Protein AF-A0A8J7B323-F1 (afdb_monomer_lite)

Radius of gyration: 15.88 Å; chains: 1; bounding box: 31×26×55 Å

Structure (mmCIF, N/CA/C/O backbone):
data_AF-A0A8J7B323-F1
#
_entry.id   AF-A0A8J7B323-F1
#
loop_
_atom_site.group_PDB
_atom_site.id
_atom_site.type_symbol
_atom_site.label_atom_id
_atom_site.label_alt_id
_atom_site.label_comp_id
_atom_site.label_asym_id
_atom_site.label_entity_id
_atom_site.label_seq_id
_atom_site.pdbx_PDB_ins_code
_atom_site.Cartn_x
_atom_site.Cartn_y
_atom_site.Cartn_z
_atom_site.occupancy
_atom_site.B_iso_or_equiv
_atom_site.auth_seq_id
_atom_site.auth_comp_id
_atom_site.auth_asym_id
_atom_site.auth_atom_id
_atom_site.pdbx_PDB_model_num
ATOM 1 N N . MET A 1 1 ? -18.477 13.703 -2.488 1.00 34.88 1 MET A N 1
ATOM 2 C CA . MET A 1 1 ? -18.025 13.746 -3.896 1.00 34.88 1 MET A CA 1
ATOM 3 C C . MET A 1 1 ? -16.518 13.984 -3.935 1.00 34.88 1 MET A C 1
ATOM 5 O O . MET A 1 1 ? -16.125 15.108 -3.650 1.00 34.88 1 MET A O 1
ATOM 9 N N . PRO A 1 2 ? -15.651 13.014 -4.270 1.00 47.03 2 PRO A N 1
ATOM 10 C CA . PRO A 1 2 ? -14.289 13.338 -4.669 1.00 47.03 2 PRO A CA 1
ATOM 11 C C . PRO A 1 2 ? -14.248 13.503 -6.194 1.00 47.03 2 PRO A C 1
ATOM 13 O O . PRO A 1 2 ? -13.852 12.617 -6.945 1.00 47.03 2 PRO A O 1
ATOM 16 N N . SER A 1 3 ? -14.705 14.665 -6.656 1.00 52.25 3 SER A N 1
ATOM 17 C CA . SER A 1 3 ? -14.515 15.145 -8.022 1.00 52.25 3 SER A CA 1
ATOM 18 C C . SER A 1 3 ? -13.195 15.912 -8.093 1.00 52.25 3 SER A C 1
ATOM 20 O O . SER A 1 3 ? -13.186 17.100 -7.768 1.00 52.25 3 SER A O 1
ATOM 22 N N . LYS A 1 4 ? -12.089 15.255 -8.482 1.00 44.34 4 LYS A N 1
ATOM 23 C CA . LYS A 1 4 ? -10.918 15.939 -9.080 1.00 44.34 4 LYS A CA 1
ATOM 24 C C . LYS A 1 4 ? -9.823 15.051 -9.690 1.00 44.34 4 LYS A C 1
ATOM 26 O O . LYS A 1 4 ? -8.687 15.495 -9.793 1.00 44.34 4 LYS A O 1
ATOM 31 N N . LEU A 1 5 ? -10.130 13.847 -10.171 1.00 46.12 5 LEU A N 1
ATOM 32 C CA . LEU A 1 5 ? -9.183 13.109 -11.017 1.00 46.12 5 LEU A CA 1
ATOM 33 C C . LEU A 1 5 ? -9.876 12.721 -12.323 1.00 46.12 5 LEU A C 1
ATOM 35 O O . LEU A 1 5 ? -10.868 11.994 -12.326 1.00 46.12 5 LEU A O 1
ATOM 39 N N . ALA A 1 6 ? -9.395 13.292 -13.429 1.00 47.94 6 ALA A N 1
ATOM 40 C CA . ALA A 1 6 ? -9.952 13.076 -14.756 1.00 47.94 6 ALA A CA 1
ATOM 41 C C . ALA A 1 6 ? -9.889 11.579 -15.137 1.00 47.94 6 ALA A C 1
ATOM 43 O O . ALA A 1 6 ? -8.867 10.935 -14.886 1.00 47.94 6 ALA A O 1
ATOM 44 N N . PRO A 1 7 ? -10.919 11.017 -15.802 1.00 52.56 7 PRO A N 1
ATOM 45 C CA . PRO A 1 7 ? -10.942 9.616 -16.243 1.00 52.56 7 PRO A CA 1
ATOM 46 C C . PRO A 1 7 ? -9.798 9.203 -17.190 1.00 52.56 7 PRO A C 1
ATOM 48 O O . PRO A 1 7 ? -9.645 8.024 -17.491 1.00 52.56 7 PRO A O 1
ATOM 51 N N . SER A 1 8 ? -9.013 10.153 -17.693 1.00 51.41 8 SER A N 1
ATOM 52 C CA . SER A 1 8 ? -7.858 9.916 -18.560 1.00 51.41 8 SER A CA 1
ATOM 53 C C . SER A 1 8 ? -6.557 9.640 -17.799 1.00 51.41 8 SER A C 1
ATOM 55 O O . SER A 1 8 ? -5.668 9.012 -18.364 1.00 51.41 8 SER A O 1
ATOM 57 N N . LEU A 1 9 ? -6.439 10.052 -16.531 1.00 51.16 9 LEU A N 1
ATOM 58 C CA . LEU A 1 9 ? -5.188 9.932 -15.768 1.00 51.16 9 LEU A CA 1
ATOM 59 C C . LEU A 1 9 ? -4.883 8.496 -15.314 1.00 51.16 9 LEU A C 1
ATOM 61 O O . LEU A 1 9 ? -3.720 8.140 -15.172 1.00 51.16 9 LEU A O 1
ATOM 65 N N . TRP A 1 10 ? -5.895 7.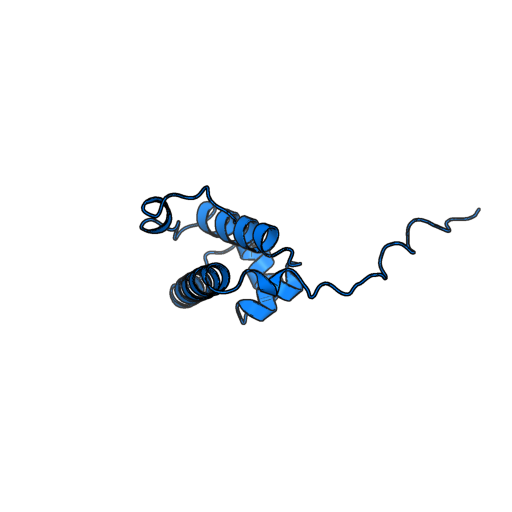638 -15.147 1.00 56.97 10 TRP A N 1
ATOM 66 C CA . TRP A 1 10 ? -5.686 6.248 -14.713 1.00 56.97 10 TRP A CA 1
ATOM 67 C C . TRP A 1 10 ? -5.432 5.263 -15.863 1.00 56.97 10 TRP A C 1
ATOM 69 O O . TRP A 1 10 ? -5.075 4.119 -15.603 1.00 56.97 10 TRP A O 1
ATOM 79 N N . ARG A 1 11 ? -5.552 5.675 -17.139 1.00 58.59 11 ARG A N 1
ATOM 80 C CA . ARG A 1 11 ? -5.164 4.806 -18.274 1.00 58.59 11 ARG A CA 1
ATOM 81 C C . ARG A 1 11 ? -3.660 4.521 -18.310 1.00 58.59 11 ARG A C 1
ATOM 83 O O . ARG A 1 11 ? -3.249 3.544 -18.928 1.00 58.59 11 ARG A O 1
ATOM 90 N N . SER A 1 12 ? -2.875 5.324 -17.596 1.00 71.56 12 SER A N 1
ATOM 91 C CA . SER A 1 12 ? -1.430 5.175 -17.468 1.00 71.56 12 SER A CA 1
ATOM 92 C C . SER A 1 12 ? -1.043 5.100 -15.993 1.00 71.56 12 SER A C 1
ATOM 94 O O . SER A 1 12 ? -0.404 6.009 -15.468 1.00 71.56 12 SER A O 1
ATOM 96 N N . LEU A 1 13 ? -1.451 4.031 -15.298 1.00 76.69 13 LEU A N 1
ATOM 97 C CA . LEU A 1 13 ? -0.926 3.781 -13.956 1.00 76.69 13 LEU A CA 1
ATOM 98 C C . LEU A 1 13 ? 0.584 3.528 -14.041 1.00 76.69 13 LEU A C 1
ATOM 100 O O . LEU A 1 13 ? 1.013 2.721 -14.876 1.00 76.69 13 LEU A O 1
ATOM 104 N N . PRO A 1 14 ? 1.396 4.177 -13.191 1.00 88.19 14 PRO A N 1
ATOM 105 C CA . PRO A 1 14 ? 2.805 3.853 -13.086 1.00 88.19 14 PRO A CA 1
ATOM 106 C C . PRO A 1 14 ? 2.974 2.376 -12.734 1.00 88.19 14 PRO A C 1
ATOM 108 O O . PRO A 1 14 ? 2.351 1.862 -11.806 1.00 88.19 14 PRO A O 1
ATOM 111 N N . ARG A 1 15 ? 3.821 1.692 -13.505 1.00 87.69 15 ARG A N 1
ATOM 112 C CA . ARG A 1 15 ? 4.110 0.260 -13.329 1.00 87.69 15 ARG A CA 1
ATOM 113 C C . ARG A 1 15 ? 5.468 0.002 -12.704 1.00 87.69 15 ARG A C 1
ATOM 115 O O . ARG A 1 15 ? 5.737 -1.134 -12.337 1.00 87.69 15 ARG A O 1
ATOM 122 N N . HIS A 1 16 ? 6.300 1.030 -12.585 1.00 91.50 16 HIS A N 1
ATOM 123 C CA . HIS A 1 16 ? 7.677 0.913 -12.136 1.00 91.50 16 HIS A CA 1
ATOM 124 C C . HIS A 1 16 ? 7.921 1.740 -10.883 1.00 91.50 16 HIS A C 1
ATOM 126 O O . HIS A 1 16 ? 7.157 2.653 -10.570 1.00 91.50 16 HIS A O 1
ATOM 132 N N . GLN A 1 17 ? 8.956 1.364 -10.143 1.00 93.12 17 GLN A N 1
ATOM 133 C CA . GLN A 1 17 ? 9.456 2.174 -9.046 1.00 93.12 17 GLN A CA 1
ATOM 134 C C . GLN A 1 17 ? 10.253 3.379 -9.560 1.00 93.12 17 GLN A C 1
ATOM 136 O O . GLN A 1 17 ? 10.982 3.226 -10.541 1.00 93.12 17 GLN A O 1
ATOM 141 N N . PRO A 1 18 ? 10.199 4.520 -8.847 1.00 93.69 18 PRO A N 1
ATOM 142 C CA . PRO A 1 18 ? 9.498 4.737 -7.572 1.00 93.69 18 PRO A CA 1
ATOM 143 C C . PRO A 1 18 ? 8.004 5.100 -7.703 1.00 93.69 18 PRO A C 1
ATOM 145 O O . PRO A 1 18 ? 7.295 5.185 -6.697 1.00 93.69 18 PRO A O 1
ATOM 148 N N . GLU A 1 19 ? 7.505 5.338 -8.916 1.00 94.12 19 GLU A N 1
ATOM 149 C CA . GLU A 1 19 ? 6.201 5.968 -9.146 1.00 94.12 19 GLU A CA 1
ATOM 150 C C . GLU A 1 19 ? 5.031 5.093 -8.684 1.00 94.12 19 GLU A C 1
ATOM 152 O O . GLU A 1 19 ? 4.061 5.598 -8.117 1.00 94.12 19 GLU A O 1
ATOM 157 N N . ILE A 1 20 ? 5.124 3.774 -8.872 1.00 93.38 20 ILE A N 1
ATOM 158 C CA . ILE A 1 20 ? 4.100 2.842 -8.388 1.00 93.38 20 ILE A CA 1
ATOM 159 C C . ILE A 1 20 ? 4.058 2.801 -6.857 1.00 93.38 20 ILE A C 1
ATOM 161 O O . ILE A 1 20 ? 2.979 2.724 -6.272 1.00 93.38 20 ILE A O 1
ATOM 165 N N . GLY A 1 21 ? 5.214 2.901 -6.196 1.00 95.56 21 GLY A N 1
ATOM 166 C CA . GLY A 1 21 ? 5.306 2.996 -4.744 1.00 95.56 21 GLY A CA 1
ATOM 167 C C . GLY A 1 21 ? 4.624 4.250 -4.208 1.00 95.56 21 GLY A C 1
ATOM 168 O O . GLY A 1 21 ? 3.863 4.178 -3.241 1.00 95.56 21 GLY A O 1
ATOM 169 N N . GLN A 1 22 ? 4.844 5.385 -4.873 1.00 94.69 22 GLN A N 1
ATOM 170 C CA . GLN A 1 22 ? 4.195 6.641 -4.513 1.00 94.69 22 GLN A CA 1
ATOM 171 C C . GLN A 1 22 ? 2.679 6.586 -4.736 1.00 94.69 22 GLN A C 1
ATOM 173 O O . GLN A 1 22 ? 1.926 6.962 -3.843 1.00 94.69 22 GLN A O 1
ATOM 178 N N . LEU A 1 23 ? 2.224 6.024 -5.861 1.00 91.88 23 LEU A N 1
ATOM 179 C CA . LEU A 1 23 ? 0.799 5.809 -6.119 1.00 91.88 23 LEU A CA 1
ATOM 180 C C . LEU A 1 23 ? 0.146 4.975 -5.007 1.00 91.88 23 LEU A C 1
ATOM 182 O O . LEU A 1 23 ? -0.903 5.345 -4.490 1.00 91.88 23 LEU A O 1
ATOM 186 N N . ILE A 1 24 ? 0.760 3.852 -4.630 1.00 93.62 24 ILE A N 1
ATOM 187 C CA . ILE A 1 24 ? 0.255 2.968 -3.570 1.00 93.62 24 ILE A CA 1
ATOM 188 C C . ILE A 1 24 ? 0.119 3.732 -2.245 1.00 93.62 24 ILE A C 1
ATOM 190 O O . ILE A 1 24 ? -0.908 3.620 -1.571 1.00 93.62 24 ILE A O 1
ATOM 194 N N . ARG A 1 25 ? 1.124 4.547 -1.897 1.00 93.81 25 ARG A N 1
ATOM 195 C CA . ARG A 1 25 ? 1.096 5.414 -0.712 1.00 93.81 25 ARG A CA 1
ATOM 196 C C . ARG A 1 25 ? -0.068 6.405 -0.778 1.00 93.81 25 ARG A C 1
ATOM 198 O O . ARG A 1 25 ? -0.805 6.536 0.199 1.00 93.81 25 ARG A O 1
ATOM 205 N N . ASP A 1 26 ? -0.251 7.077 -1.908 1.00 89.69 26 ASP A N 1
ATOM 206 C CA . ASP A 1 26 ? -1.304 8.079 -2.082 1.00 89.69 26 ASP A CA 1
ATOM 207 C C . ASP A 1 26 ? -2.697 7.445 -1.976 1.00 89.69 26 ASP A C 1
ATOM 209 O O . ASP A 1 26 ? -3.547 7.949 -1.242 1.00 89.69 26 ASP A O 1
ATOM 213 N N . LEU A 1 27 ? -2.908 6.284 -2.606 1.00 88.12 27 LEU A N 1
ATOM 214 C CA . LEU A 1 27 ? -4.156 5.520 -2.501 1.00 88.12 27 LEU A CA 1
ATOM 215 C C . LEU A 1 27 ? -4.474 5.144 -1.058 1.00 88.12 27 LEU A C 1
ATOM 217 O O . LEU A 1 27 ? -5.604 5.323 -0.601 1.00 88.12 27 LEU A O 1
ATOM 221 N N . ARG A 1 28 ? -3.468 4.679 -0.316 1.00 91.69 28 ARG A N 1
ATOM 222 C CA . ARG A 1 28 ? -3.614 4.358 1.100 1.00 91.69 28 ARG A CA 1
ATOM 223 C C . ARG A 1 28 ? -4.027 5.580 1.923 1.00 91.69 28 ARG A C 1
ATOM 225 O O . ARG A 1 28 ? -4.893 5.463 2.791 1.00 91.69 28 ARG A O 1
ATOM 232 N N . HIS A 1 29 ? -3.406 6.734 1.678 1.00 88.81 29 HIS A N 1
ATOM 233 C CA . HIS A 1 29 ? -3.753 7.976 2.370 1.00 88.81 29 HIS A CA 1
ATOM 234 C C . HIS A 1 29 ? -5.162 8.455 2.011 1.00 88.81 29 HIS A C 1
ATOM 236 O O . HIS A 1 29 ? -5.911 8.830 2.911 1.00 88.81 29 HIS A O 1
ATOM 242 N N . CYS A 1 30 ? -5.558 8.371 0.739 1.00 83.19 30 CYS A N 1
ATOM 243 C CA . CYS A 1 30 ? -6.926 8.656 0.306 1.00 83.19 30 CYS A CA 1
ATOM 244 C C . CYS A 1 30 ? -7.952 7.726 0.966 1.00 83.19 30 CYS A C 1
ATOM 246 O O . CYS A 1 30 ?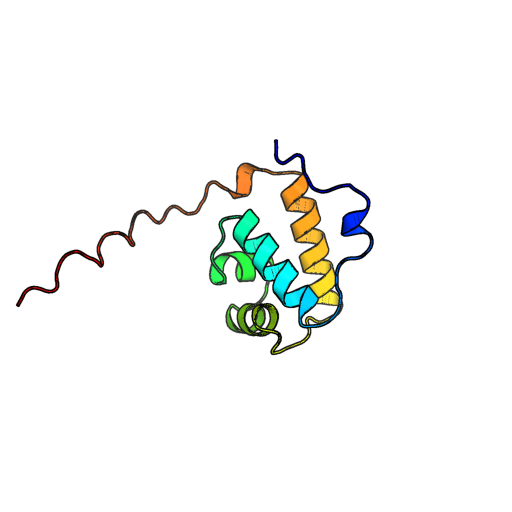 -9.053 8.165 1.282 1.00 83.19 30 CYS A O 1
ATOM 248 N N . ALA A 1 31 ? -7.581 6.469 1.217 1.00 82.75 31 ALA A N 1
ATOM 249 C CA . ALA A 1 31 ? -8.408 5.495 1.920 1.00 82.75 31 ALA A CA 1
ATOM 250 C C . ALA A 1 31 ? -8.357 5.622 3.458 1.00 82.75 31 ALA A C 1
ATOM 252 O O . ALA A 1 31 ? -8.978 4.820 4.148 1.00 82.75 31 ALA A O 1
ATOM 253 N N . GLY A 1 32 ? -7.596 6.568 4.028 1.00 85.75 32 GLY A N 1
ATOM 254 C CA . GLY A 1 32 ? -7.473 6.723 5.486 1.00 85.7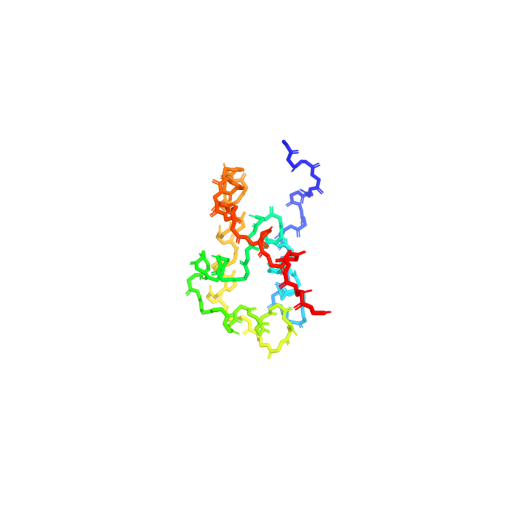5 32 GL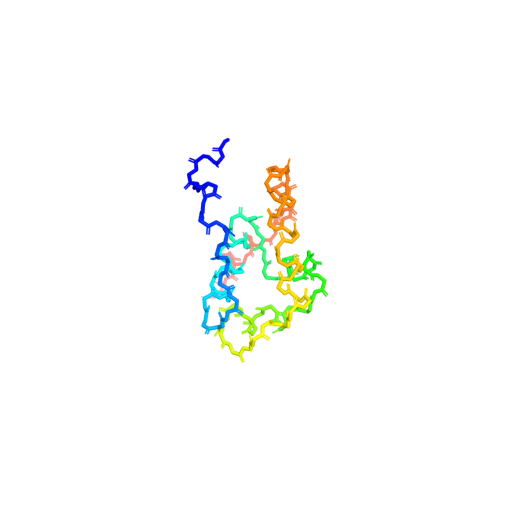Y A CA 1
ATOM 255 C C . GLY A 1 32 ? -6.862 5.508 6.202 1.00 85.75 32 GLY A C 1
ATOM 256 O O . GLY A 1 32 ? -7.087 5.309 7.397 1.00 85.75 32 GLY A O 1
ATOM 257 N N . CYS A 1 33 ? -6.103 4.682 5.478 1.00 88.56 33 CYS A N 1
ATOM 258 C CA . CYS A 1 33 ? -5.577 3.414 5.972 1.00 88.56 33 CYS A CA 1
ATOM 259 C C . CYS A 1 33 ? -4.136 3.543 6.491 1.00 88.56 33 CYS A C 1
ATOM 261 O O . CYS A 1 33 ? -3.287 4.253 5.940 1.00 88.56 33 CYS A O 1
ATOM 263 N N . THR A 1 34 ? -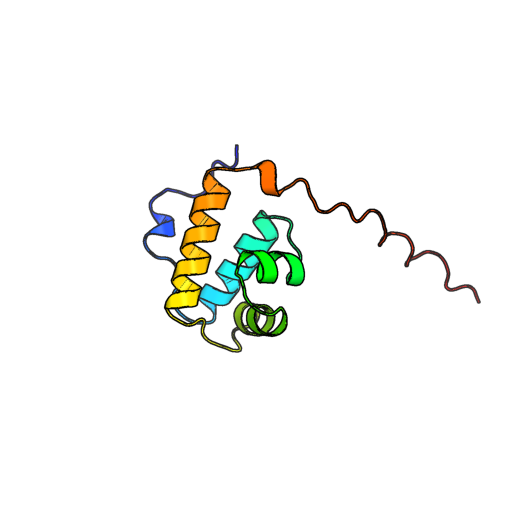3.813 2.773 7.527 1.00 93.50 34 THR A N 1
ATOM 264 C CA . THR A 1 34 ? -2.421 2.465 7.881 1.00 93.50 34 THR A CA 1
ATOM 265 C C . THR A 1 34 ? -1.811 1.508 6.857 1.00 93.50 34 THR A C 1
ATOM 267 O O . THR A 1 34 ? -2.525 0.816 6.129 1.00 93.50 34 THR A O 1
ATOM 270 N N . GLN A 1 35 ? -0.478 1.425 6.800 1.00 93.31 35 GLN A N 1
ATOM 271 C CA . GLN A 1 35 ? 0.204 0.453 5.936 1.00 93.31 35 GLN A CA 1
ATOM 272 C C . GLN A 1 35 ? -0.228 -0.988 6.251 1.00 93.31 35 GLN A C 1
ATOM 274 O O . GLN A 1 35 ? -0.410 -1.784 5.340 1.00 93.31 35 GLN A O 1
ATOM 279 N N . ALA A 1 36 ? -0.459 -1.330 7.522 1.00 93.19 36 ALA A N 1
ATOM 280 C CA . ALA A 1 36 ? -0.916 -2.667 7.898 1.00 93.19 36 ALA A CA 1
ATOM 281 C C . ALA A 1 36 ? -2.331 -2.969 7.374 1.00 93.19 36 ALA A C 1
ATOM 283 O O . ALA A 1 36 ? -2.558 -4.033 6.803 1.00 93.19 36 ALA A O 1
ATOM 284 N N . GLN A 1 37 ? -3.262 -2.019 7.509 1.00 90.19 37 GLN A N 1
ATOM 285 C CA . GLN A 1 37 ? -4.624 -2.161 6.981 1.00 90.19 37 GLN A CA 1
ATOM 286 C C . GLN A 1 37 ? -4.617 -2.290 5.457 1.00 90.19 37 GLN A C 1
ATOM 288 O O . GLN A 1 37 ? -5.243 -3.189 4.904 1.00 90.19 37 GLN A O 1
ATOM 293 N N . PHE A 1 38 ? -3.857 -1.431 4.778 1.00 92.69 38 PHE A N 1
ATOM 294 C CA . PHE A 1 38 ? -3.798 -1.435 3.320 1.00 92.69 38 PHE A CA 1
ATOM 295 C C . PHE A 1 38 ? -3.083 -2.667 2.759 1.00 92.69 38 PHE A C 1
ATOM 297 O O . PHE A 1 38 ? -3.492 -3.204 1.735 1.00 92.69 38 PHE A O 1
ATOM 304 N N . ALA A 1 39 ? -2.067 -3.175 3.460 1.00 94.00 39 ALA A N 1
ATOM 305 C CA . ALA A 1 39 ? -1.430 -4.442 3.121 1.00 94.00 39 ALA A CA 1
ATOM 306 C C . ALA A 1 39 ? -2.429 -5.607 3.217 1.00 94.00 39 ALA A C 1
ATOM 308 O O . ALA A 1 39 ? -2.457 -6.452 2.326 1.00 94.00 39 ALA A O 1
ATOM 309 N N . GLY A 1 40 ? -3.301 -5.599 4.234 1.00 91.69 40 GLY A N 1
ATOM 310 C CA . GLY A 1 40 ? -4.407 -6.550 4.358 1.00 91.69 40 GLY A CA 1
ATOM 311 C C . GLY A 1 40 ? -5.385 -6.483 3.182 1.00 91.69 40 GLY A C 1
ATOM 312 O O . GLY A 1 40 ? -5.718 -7.519 2.616 1.00 91.69 40 GLY A O 1
ATOM 313 N N . ILE A 1 41 ? -5.771 -5.274 2.756 1.00 90.19 41 ILE A N 1
ATOM 314 C CA . ILE A 1 41 ? -6.635 -5.060 1.579 1.00 90.19 41 ILE A CA 1
ATOM 315 C C . ILE A 1 41 ? -5.973 -5.595 0.297 1.00 90.19 41 ILE A C 1
ATOM 317 O O . ILE A 1 41 ? -6.629 -6.206 -0.542 1.00 90.19 41 ILE A O 1
ATOM 321 N N . LEU A 1 42 ? -4.662 -5.396 0.152 1.00 90.75 42 LEU A N 1
ATOM 322 C CA . LEU A 1 42 ? -3.883 -5.865 -0.997 1.00 90.75 42 LEU A CA 1
ATOM 323 C C . LEU A 1 42 ? -3.485 -7.349 -0.917 1.00 90.75 42 LEU A C 1
ATOM 325 O O . LEU A 1 42 ? -2.868 -7.852 -1.854 1.00 90.75 42 LEU A O 1
ATOM 329 N N . GLY A 1 43 ? -3.782 -8.048 0.183 1.00 92.19 43 GLY A N 1
ATOM 330 C CA . GLY A 1 43 ? -3.380 -9.443 0.377 1.00 92.19 43 GLY A CA 1
ATOM 331 C C . GLY A 1 43 ? -1.862 -9.649 0.463 1.00 92.19 43 GLY A C 1
ATOM 332 O O . GLY A 1 43 ? -1.359 -10.709 0.093 1.00 92.19 43 GLY A O 1
ATOM 333 N N . VAL A 1 44 ? -1.111 -8.646 0.928 1.00 94.38 44 VAL A N 1
ATOM 334 C CA . VAL A 1 44 ? 0.352 -8.709 1.081 1.00 94.38 44 VAL A CA 1
ATOM 335 C C . VAL A 1 44 ? 0.787 -8.441 2.516 1.00 94.38 44 VAL A C 1
ATOM 337 O O . VAL A 1 44 ? 0.028 -7.948 3.345 1.00 94.38 44 VAL A O 1
ATOM 340 N N . SER A 1 45 ? 2.045 -8.747 2.836 1.00 96.00 45 SER A N 1
ATOM 341 C CA . SER A 1 45 ? 2.599 -8.405 4.147 1.00 96.00 45 SER A CA 1
ATOM 342 C C . SER A 1 45 ? 2.901 -6.908 4.269 1.00 96.00 45 SER A C 1
ATOM 344 O O . SER A 1 45 ? 3.276 -6.251 3.295 1.00 96.00 45 SER A O 1
ATOM 346 N N . PHE A 1 46 ? 2.839 -6.383 5.497 1.00 95.12 46 PHE A N 1
ATOM 347 C CA . PHE A 1 46 ? 3.256 -5.011 5.816 1.00 95.12 46 PHE A CA 1
ATOM 348 C C . PHE A 1 46 ? 4.652 -4.685 5.261 1.00 95.12 46 PHE A C 1
ATOM 350 O O . PHE A 1 46 ? 4.845 -3.654 4.626 1.00 95.12 46 PHE A O 1
ATOM 357 N N . SER A 1 47 ? 5.627 -5.585 5.442 1.00 96.88 47 SER A N 1
ATOM 358 C CA . SER A 1 47 ? 7.000 -5.380 4.965 1.00 96.88 47 SER A CA 1
ATOM 359 C C . SER A 1 47 ? 7.088 -5.280 3.441 1.00 96.88 47 SER A C 1
ATOM 361 O O . SER A 1 47 ? 7.937 -4.557 2.924 1.00 96.88 47 SER A O 1
ATOM 363 N N . THR A 1 48 ? 6.220 -5.997 2.722 1.00 96.44 48 THR A N 1
ATOM 364 C CA . THR A 1 48 ? 6.129 -5.928 1.259 1.00 96.44 48 THR A CA 1
ATOM 365 C C . THR A 1 48 ? 5.607 -4.568 0.828 1.00 96.44 48 THR A C 1
ATOM 367 O O . THR A 1 48 ? 6.267 -3.896 0.038 1.00 96.44 48 THR A O 1
ATOM 370 N N . LEU A 1 49 ? 4.500 -4.121 1.429 1.00 96.94 49 LEU A N 1
ATOM 371 C CA . LEU A 1 49 ? 3.948 -2.796 1.170 1.00 96.94 49 LEU A CA 1
ATOM 372 C C . LEU A 1 49 ? 4.953 -1.686 1.505 1.00 96.94 49 LEU A C 1
ATOM 374 O O . LEU A 1 49 ? 5.157 -0.781 0.705 1.00 96.94 49 LEU A O 1
ATOM 378 N N . ASN A 1 50 ? 5.639 -1.780 2.645 1.00 97.56 50 ASN A N 1
ATOM 379 C CA . ASN A 1 50 ? 6.634 -0.793 3.052 1.00 97.56 50 ASN A CA 1
ATOM 380 C C . ASN A 1 50 ? 7.810 -0.707 2.062 1.00 97.56 50 ASN A C 1
ATOM 382 O O . ASN A 1 50 ? 8.284 0.385 1.758 1.00 97.56 50 ASN A O 1
ATOM 386 N N . ARG A 1 51 ? 8.285 -1.839 1.526 1.00 97.44 51 ARG A N 1
ATOM 387 C CA . ARG A 1 51 ? 9.316 -1.826 0.474 1.00 97.44 51 ARG A CA 1
ATOM 388 C C . ARG A 1 51 ? 8.798 -1.227 -0.829 1.00 97.44 51 ARG A C 1
ATOM 390 O O . ARG A 1 51 ? 9.562 -0.550 -1.510 1.00 97.44 51 ARG A O 1
ATOM 397 N N . TRP A 1 52 ? 7.530 -1.455 -1.167 1.00 97.56 52 TRP A N 1
ATOM 398 C CA . TRP A 1 52 ? 6.915 -0.841 -2.338 1.00 97.56 52 TRP A CA 1
ATOM 399 C C . TRP A 1 52 ? 6.795 0.670 -2.180 1.00 97.56 52 TRP A C 1
ATOM 401 O O . TRP A 1 52 ? 7.313 1.398 -3.015 1.00 97.56 52 TRP A O 1
ATOM 411 N N . GLU A 1 53 ? 6.192 1.156 -1.096 1.00 97.25 53 GLU A N 1
ATOM 412 C CA . GLU A 1 53 ? 6.002 2.593 -0.880 1.00 97.25 53 GLU A CA 1
ATOM 413 C C . GLU A 1 53 ? 7.341 3.355 -0.847 1.00 97.25 53 GLU A C 1
ATOM 415 O O . GLU A 1 53 ? 7.425 4.488 -1.316 1.00 97.25 53 GLU A O 1
ATOM 420 N N . ASN A 1 54 ? 8.415 2.747 -0.336 1.00 96.50 54 ASN A N 1
ATOM 421 C CA . ASN A 1 54 ? 9.741 3.376 -0.278 1.00 96.50 54 ASN A CA 1
ATOM 422 C C . ASN A 1 54 ? 10.607 3.154 -1.533 1.00 96.50 54 ASN A C 1
ATOM 424 O O . ASN A 1 54 ? 11.784 3.496 -1.521 1.00 96.50 54 ASN A O 1
ATOM 428 N N . GLY A 1 55 ? 10.072 2.566 -2.607 1.00 95.31 55 GLY A N 1
ATOM 429 C CA . GLY A 1 55 ? 10.830 2.362 -3.848 1.00 95.31 55 GLY A CA 1
ATOM 430 C C . GLY A 1 55 ? 11.897 1.262 -3.779 1.00 95.31 55 GLY A C 1
ATOM 431 O O . GLY A 1 55 ? 12.653 1.076 -4.725 1.00 95.31 55 GLY A O 1
ATOM 432 N N . HIS A 1 56 ? 11.960 0.501 -2.685 1.00 95.50 56 HIS A N 1
ATOM 433 C CA . HIS A 1 56 ? 12.989 -0.519 -2.453 1.00 95.50 56 HIS A CA 1
ATOM 434 C C . HIS A 1 56 ? 12.728 -1.834 -3.201 1.00 95.50 56 HIS A C 1
ATOM 436 O O . HIS A 1 56 ? 13.599 -2.699 -3.241 1.00 95.50 56 HIS A O 1
ATOM 442 N N . MET A 1 57 ? 11.517 -2.046 -3.726 1.00 95.38 57 MET A N 1
ATOM 443 C CA . MET A 1 57 ? 11.161 -3.286 -4.422 1.00 95.38 57 MET A CA 1
ATOM 444 C C . MET A 1 57 ? 10.045 -3.069 -5.434 1.00 95.38 57 MET A C 1
ATOM 446 O O . MET A 1 57 ? 9.041 -2.444 -5.117 1.00 95.38 57 MET A O 1
ATOM 450 N N . GLN A 1 58 ? 10.174 -3.653 -6.619 1.00 94.12 58 GLN A N 1
ATOM 451 C CA . GLN A 1 58 ? 9.149 -3.618 -7.658 1.00 94.12 58 GLN A CA 1
ATOM 452 C C . GLN A 1 58 ? 7.962 -4.547 -7.314 1.00 94.12 58 GLN A C 1
ATOM 454 O O . GLN A 1 58 ? 8.184 -5.735 -7.060 1.00 94.12 58 GLN A O 1
ATOM 459 N N . PRO A 1 59 ? 6.702 -4.065 -7.315 1.00 93.88 59 PRO A N 1
ATOM 460 C CA . PRO A 1 59 ? 5.531 -4.940 -7.291 1.00 93.88 59 PRO A CA 1
ATOM 461 C C . PRO A 1 59 ? 5.510 -5.886 -8.496 1.00 93.88 59 PRO A C 1
ATOM 463 O O . PRO A 1 59 ? 5.805 -5.477 -9.621 1.00 93.88 59 PRO A O 1
ATOM 466 N N . SER A 1 60 ? 5.134 -7.147 -8.270 1.00 93.50 60 SER A N 1
ATOM 467 C CA . SER A 1 60 ? 4.958 -8.118 -9.354 1.00 93.50 60 SER A CA 1
ATOM 468 C C . SER A 1 60 ? 3.769 -7.739 -10.249 1.00 93.50 60 SER A C 1
ATOM 470 O O . SER A 1 60 ? 2.858 -7.052 -9.787 1.00 93.50 60 SER A O 1
ATOM 472 N N . PRO A 1 61 ? 3.690 -8.233 -11.499 1.00 90.44 61 PRO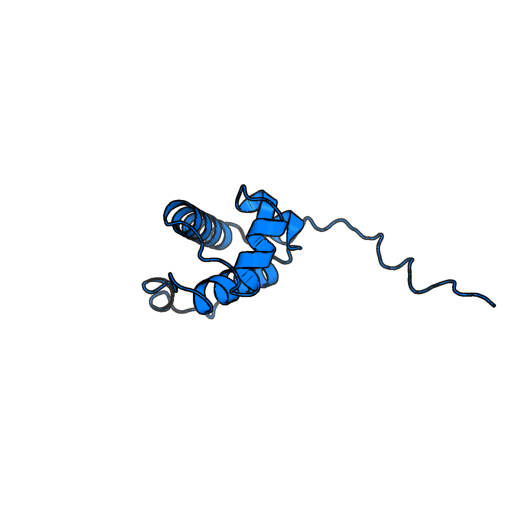 A N 1
ATOM 473 C CA . PRO A 1 61 ? 2.540 -7.969 -12.368 1.00 90.44 61 PRO A CA 1
ATOM 474 C C . PRO A 1 61 ? 1.188 -8.344 -11.740 1.00 90.44 61 PRO A C 1
ATOM 476 O O . PRO A 1 61 ? 0.194 -7.660 -11.966 1.00 90.44 61 PRO A O 1
ATOM 479 N N . LEU A 1 62 ? 1.153 -9.403 -10.922 1.00 89.94 62 LEU A N 1
ATOM 480 C CA . LEU A 1 62 ? -0.039 -9.797 -10.168 1.00 89.94 62 LEU A CA 1
ATOM 481 C C . LEU A 1 62 ? -0.395 -8.763 -9.092 1.00 89.94 62 LEU A C 1
ATOM 483 O O . LEU A 1 62 ? -1.554 -8.380 -8.969 1.00 89.94 62 LEU A O 1
ATOM 487 N N . ALA A 1 63 ? 0.601 -8.270 -8.355 1.00 90.19 63 ALA A N 1
ATOM 488 C CA . ALA A 1 63 ? 0.398 -7.220 -7.365 1.00 90.19 63 ALA A CA 1
ATOM 489 C C . ALA A 1 63 ? -0.102 -5.913 -7.997 1.00 90.19 63 ALA A C 1
ATOM 491 O O . ALA A 1 63 ? -0.989 -5.275 -7.441 1.00 90.19 63 ALA A O 1
ATOM 492 N N . VAL A 1 64 ? 0.409 -5.538 -9.177 1.00 91.12 64 VAL A N 1
ATOM 493 C CA . VAL A 1 64 ? -0.091 -4.367 -9.918 1.00 91.12 64 VAL A CA 1
ATOM 494 C C . VAL A 1 64 ? -1.578 -4.525 -10.248 1.00 91.12 64 VAL A C 1
ATOM 496 O O . VAL A 1 64 ? -2.353 -3.605 -10.000 1.00 91.12 64 VAL A O 1
ATOM 499 N N . ARG A 1 65 ? -2.002 -5.708 -10.715 1.00 89.62 65 ARG A N 1
ATOM 500 C CA . ARG A 1 65 ? -3.426 -6.000 -10.967 1.00 89.62 65 ARG A CA 1
ATOM 501 C C . ARG A 1 65 ? -4.278 -5.932 -9.698 1.00 89.62 65 ARG A C 1
ATOM 503 O O . ARG A 1 65 ? -5.418 -5.484 -9.749 1.00 89.62 65 ARG A O 1
ATOM 510 N N . GLN A 1 66 ? -3.736 -6.349 -8.555 1.00 89.88 66 GLN A N 1
ATOM 511 C CA . GLN A 1 66 ? -4.439 -6.242 -7.276 1.00 89.88 66 GLN A CA 1
ATOM 512 C C . GLN A 1 66 ? -4.639 -4.776 -6.865 1.00 89.88 66 GLN A C 1
ATOM 514 O O . GLN A 1 66 ? -5.731 -4.399 -6.446 1.00 89.88 66 GLN A O 1
ATOM 519 N N . VAL A 1 67 ? -3.614 -3.934 -7.035 1.00 89.31 67 VAL A N 1
ATOM 520 C CA . VAL A 1 67 ? -3.712 -2.483 -6.801 1.00 89.31 67 VAL A CA 1
ATOM 521 C C . VAL A 1 67 ? -4.754 -1.848 -7.731 1.00 89.31 67 VAL A C 1
ATOM 523 O O . VAL A 1 67 ? -5.562 -1.042 -7.276 1.00 89.31 67 VAL A O 1
ATOM 526 N N . GLU A 1 68 ? -4.782 -2.244 -9.008 1.00 88.62 68 GLU A N 1
ATOM 527 C CA . GLU A 1 68 ? -5.798 -1.821 -9.985 1.00 88.62 68 GLU A CA 1
ATOM 528 C C . GLU A 1 68 ? -7.224 -2.186 -9.538 1.00 88.62 68 GLU A C 1
ATOM 530 O O . GLU A 1 68 ? -8.125 -1.351 -9.625 1.00 88.62 68 GLU A O 1
ATOM 535 N N . SER A 1 69 ? -7.423 -3.402 -9.018 1.00 86.50 69 SER A N 1
ATOM 536 C CA . SER A 1 69 ? -8.719 -3.850 -8.493 1.00 86.50 69 SER A CA 1
ATOM 537 C C . SER A 1 69 ? -9.161 -3.015 -7.293 1.00 86.50 69 SER A C 1
ATOM 539 O O . SER A 1 69 ? -10.263 -2.478 -7.289 1.00 86.50 69 SER A O 1
ATOM 541 N N . VAL A 1 70 ? -8.278 -2.829 -6.306 1.00 84.38 70 VAL A N 1
ATOM 542 C CA . VAL A 1 70 ? -8.582 -2.043 -5.097 1.00 84.38 70 VAL A CA 1
ATOM 543 C C . VAL A 1 70 ? -8.909 -0.591 -5.449 1.00 84.38 70 VAL A C 1
ATOM 545 O O . VAL A 1 70 ? -9.823 0.001 -4.877 1.00 84.38 70 VAL A O 1
ATOM 548 N N . LEU A 1 71 ? -8.203 -0.014 -6.424 1.00 83.56 71 LEU A N 1
ATOM 549 C CA . LEU A 1 71 ? -8.522 1.309 -6.953 1.00 83.56 71 LEU A CA 1
ATOM 550 C C . LEU A 1 71 ? -9.926 1.352 -7.573 1.00 83.56 71 LEU A C 1
ATOM 552 O O . LEU A 1 71 ? -10.656 2.318 -7.358 1.00 83.56 71 LEU A O 1
ATOM 556 N N . ALA A 1 72 ? -10.314 0.335 -8.345 1.00 82.12 72 ALA A N 1
ATOM 557 C CA . ALA A 1 72 ? -11.648 0.263 -8.934 1.00 82.12 72 ALA A CA 1
ATOM 558 C C . ALA A 1 72 ? -12.746 0.161 -7.860 1.00 82.12 72 ALA A C 1
ATOM 560 O O . ALA A 1 72 ? -13.761 0.851 -7.978 1.00 82.12 72 ALA A O 1
ATOM 561 N N . ASP A 1 73 ? -12.510 -0.604 -6.795 1.00 80.44 73 ASP A N 1
ATOM 562 C CA . ASP A 1 73 ? -13.459 -0.793 -5.692 1.00 80.44 73 ASP A CA 1
ATOM 563 C C . ASP A 1 73 ? -13.629 0.484 -4.853 1.00 80.44 73 ASP A C 1
ATOM 565 O O . ASP A 1 73 ? -14.753 0.902 -4.561 1.00 80.44 73 ASP A O 1
ATOM 569 N N . LEU A 1 74 ? -12.529 1.187 -4.552 1.00 72.62 74 LEU A N 1
ATOM 570 C CA . LEU A 1 74 ? -12.556 2.484 -3.857 1.00 72.62 74 LEU A CA 1
ATOM 571 C C . LEU A 1 74 ? -13.343 3.559 -4.628 1.00 72.62 74 LEU A C 1
ATOM 573 O O . LEU A 1 74 ? -13.856 4.502 -4.026 1.00 72.62 74 LEU A O 1
ATOM 577 N N . ARG A 1 75 ? -13.483 3.432 -5.957 1.00 68.12 75 ARG A N 1
ATOM 578 C CA . ARG A 1 75 ? -14.345 4.328 -6.754 1.00 68.12 75 ARG A CA 1
ATOM 579 C C . ARG A 1 75 ? -15.832 4.066 -6.535 1.00 68.12 75 ARG A C 1
ATOM 581 O O . ARG A 1 75 ? -16.628 4.977 -6.750 1.00 68.12 75 ARG A O 1
ATOM 588 N N . GLN A 1 76 ? -16.202 2.838 -6.183 1.00 66.44 76 GLN A N 1
ATOM 589 C CA . GLN A 1 76 ? -17.594 2.414 -6.046 1.00 66.44 76 GLN A CA 1
ATOM 590 C C . GLN A 1 76 ? -18.104 2.535 -4.607 1.00 66.44 76 GLN A C 1
ATOM 592 O O . GLN A 1 76 ? -19.302 2.728 -4.415 1.00 66.44 76 GLN A O 1
ATOM 597 N N . SER A 1 77 ? -17.214 2.492 -3.608 1.00 57.03 77 SER A N 1
ATOM 598 C CA . SER A 1 77 ? -17.586 2.615 -2.198 1.00 57.03 77 SER A CA 1
ATOM 599 C C . SER A 1 77 ? -16.767 3.688 -1.465 1.00 57.03 77 SER A C 1
ATOM 601 O O . SER A 1 77 ? -15.629 3.433 -1.068 1.00 57.03 77 SER A O 1
ATOM 603 N N . PRO A 1 78 ? -17.337 4.884 -1.215 1.00 53.97 78 PRO A N 1
ATOM 604 C CA . PRO A 1 78 ? -16.732 5.876 -0.323 1.00 53.97 78 PRO A CA 1
ATOM 605 C C . PRO A 1 78 ? -16.767 5.463 1.165 1.00 53.97 78 PRO A C 1
ATOM 607 O O . PRO A 1 78 ? -16.274 6.205 2.012 1.00 53.97 78 PRO A O 1
ATOM 610 N N . ASP A 1 79 ? -17.343 4.300 1.491 1.00 50.12 79 ASP A N 1
ATOM 611 C CA . ASP A 1 79 ? -17.637 3.852 2.859 1.00 50.12 79 ASP A CA 1
ATOM 612 C C . ASP A 1 79 ? -16.455 3.154 3.561 1.00 50.12 79 ASP A C 1
ATOM 614 O O . ASP A 1 79 ? -16.426 3.024 4.783 1.00 50.12 79 ASP A O 1
ATOM 618 N N . LEU A 1 80 ? -15.391 2.802 2.825 1.00 50.56 80 LEU A N 1
ATOM 619 C CA . LEU A 1 80 ? -14.157 2.266 3.427 1.00 50.56 80 LEU A CA 1
ATOM 620 C C . LEU A 1 80 ? -13.401 3.301 4.293 1.00 50.56 80 LEU A C 1
ATOM 622 O O . LEU A 1 80 ? -12.433 2.956 4.968 1.00 50.56 80 LEU A O 1
ATOM 626 N N . ALA A 1 81 ? -13.871 4.553 4.332 1.00 48.25 81 ALA A N 1
ATOM 627 C CA . ALA A 1 81 ? -13.381 5.607 5.217 1.00 48.25 81 ALA A CA 1
ATOM 628 C C . ALA A 1 81 ? -13.820 5.447 6.691 1.00 48.25 81 ALA A C 1
ATOM 630 O O . ALA A 1 81 ? -13.273 6.125 7.564 1.00 48.25 81 ALA A O 1
ATOM 631 N N . VAL A 1 82 ? -14.778 4.564 7.007 1.00 48.31 82 VAL A N 1
ATOM 632 C CA . VAL A 1 82 ? -15.389 4.469 8.346 1.00 48.31 82 VAL A CA 1
ATOM 633 C C . VAL A 1 82 ? -15.027 3.156 9.037 1.00 48.31 82 VAL A C 1
ATOM 635 O O . VAL A 1 82 ? -15.900 2.389 9.418 1.00 48.31 82 VAL A O 1
ATOM 638 N N . GLN A 1 83 ? -13.736 2.855 9.221 1.00 43.53 83 GLN A N 1
ATOM 639 C CA . GLN A 1 83 ? -13.357 1.764 10.137 1.00 43.53 83 GLN A CA 1
ATOM 640 C C . GLN A 1 83 ? -11.942 1.824 10.732 1.00 43.53 83 GLN A C 1
ATOM 642 O O . GLN A 1 83 ? -11.410 0.812 11.179 1.00 43.53 83 GLN A O 1
ATOM 647 N N . SER A 1 84 ? -11.359 3.016 10.894 1.00 43.22 84 SER A N 1
ATOM 648 C CA . SER A 1 84 ? -10.339 3.208 11.939 1.00 43.22 84 SER A CA 1
ATOM 649 C C . SER A 1 84 ? -11.005 3.659 13.234 1.00 43.22 84 SER A C 1
ATOM 651 O O . SER A 1 84 ? -10.786 4.751 13.756 1.00 43.22 84 SER A O 1
ATOM 653 N N . GLY A 1 85 ? -11.802 2.747 13.791 1.00 40.94 85 GLY A N 1
ATOM 654 C CA . GLY A 1 85 ? -11.972 2.661 15.230 1.00 40.94 85 GLY A CA 1
ATOM 655 C C . GLY A 1 85 ? -10.623 2.325 15.858 1.00 40.94 85 GLY A C 1
ATOM 656 O O . GLY A 1 85 ? -10.346 1.177 16.173 1.00 40.94 85 GLY A O 1
ATOM 657 N N . ASN A 1 86 ? -9.771 3.333 16.038 1.00 37.91 86 ASN A N 1
ATOM 658 C CA . ASN A 1 86 ? -8.782 3.300 17.104 1.00 37.91 86 ASN A CA 1
ATOM 659 C C . ASN A 1 86 ? -8.611 4.681 17.737 1.00 37.91 86 ASN A C 1
ATOM 661 O O . ASN A 1 86 ? -7.556 5.316 17.738 1.00 37.91 86 ASN A O 1
ATOM 665 N N . LYS A 1 87 ? -9.709 5.090 18.374 1.00 41.94 87 LYS A N 1
ATOM 666 C CA . LYS A 1 87 ? -9.743 5.905 19.589 1.00 41.94 87 LYS A CA 1
ATOM 667 C C . LYS A 1 87 ? -8.975 5.174 20.711 1.00 41.94 87 LYS A C 1
ATOM 669 O O . LYS A 1 87 ? -9.570 4.739 21.684 1.00 41.94 87 LYS A O 1
ATOM 674 N N . ALA A 1 88 ? -7.664 4.981 20.554 1.00 40.19 88 ALA A N 1
ATOM 675 C CA . ALA A 1 88 ? -6.794 4.432 21.603 1.00 40.19 88 ALA A CA 1
ATOM 676 C C . ALA A 1 88 ? -5.327 4.897 21.531 1.00 40.19 88 ALA A C 1
ATOM 678 O O . ALA A 1 88 ? -4.555 4.563 22.425 1.00 40.19 88 ALA A O 1
ATOM 679 N N . LEU A 1 89 ? -4.923 5.709 20.541 1.00 41.88 89 LEU A N 1
ATOM 680 C CA . LEU A 1 89 ? -3.541 6.219 20.452 1.00 41.88 89 LEU A CA 1
ATOM 681 C C . LEU A 1 89 ? -3.358 7.694 20.849 1.00 41.88 89 LEU A C 1
ATOM 683 O O . LEU A 1 89 ? -2.250 8.211 20.785 1.00 41.88 89 LEU A O 1
ATOM 687 N N . LEU A 1 90 ? -4.405 8.345 21.368 1.00 41.09 90 LEU A N 1
ATOM 688 C CA . LEU A 1 90 ? -4.314 9.646 22.055 1.00 41.09 90 LEU A CA 1
ATOM 689 C C . LEU A 1 90 ? -4.146 9.499 23.580 1.00 41.09 90 LEU A C 1
ATOM 691 O O . LEU A 1 90 ? -4.498 10.394 24.340 1.00 41.09 90 LEU A O 1
ATOM 695 N N . LYS A 1 91 ? -3.592 8.369 24.044 1.00 42.53 91 LYS A N 1
ATOM 696 C CA . LYS A 1 91 ? -3.186 8.169 25.448 1.00 42.53 91 LYS A CA 1
ATOM 697 C C . LYS A 1 91 ? -1.671 8.000 25.637 1.00 42.53 91 LYS A C 1
ATOM 699 O O . LYS A 1 91 ? -1.250 7.527 26.684 1.00 42.53 91 LYS A O 1
ATOM 704 N N . LYS A 1 92 ? -0.845 8.387 24.649 1.00 45.41 92 LYS A N 1
ATOM 705 C CA . LYS A 1 92 ? 0.631 8.303 24.740 1.00 45.41 92 LYS A CA 1
ATOM 706 C C . LYS A 1 92 ? 1.378 9.651 24.749 1.00 45.41 92 LYS A C 1
ATOM 708 O O . LYS A 1 92 ? 2.599 9.654 24.814 1.00 45.41 92 LYS A O 1
ATOM 713 N N . HIS A 1 93 ? 0.674 10.786 24.771 1.00 46.75 93 HIS A N 1
ATOM 714 C CA . HIS A 1 93 ? 1.271 12.101 25.086 1.00 46.75 93 HIS A CA 1
ATOM 715 C C . HIS A 1 93 ? 0.739 12.700 26.399 1.00 46.75 93 HIS A C 1
ATOM 717 O O . HIS A 1 93 ? 0.765 13.907 26.601 1.00 46.75 93 HIS A O 1
ATOM 723 N N . GLY A 1 94 ? 0.267 11.846 27.308 1.00 45.22 94 GLY A N 1
ATOM 724 C CA . GLY A 1 94 ? 0.052 12.187 28.709 1.00 45.22 94 GLY A CA 1
ATOM 725 C C . GLY A 1 94 ? 0.786 11.159 29.557 1.00 45.22 94 GLY A C 1
ATOM 726 O O . GLY A 1 94 ? 0.470 9.977 29.460 1.00 45.22 94 GLY A O 1
ATOM 727 N N . SER A 1 95 ? 1.739 11.618 30.369 1.00 44.69 95 SER A N 1
ATOM 728 C CA . SER A 1 95 ? 2.598 10.834 31.273 1.00 44.69 95 SER A CA 1
ATOM 729 C C . SER A 1 95 ? 3.960 10.398 30.707 1.00 44.69 95 SER A C 1
ATOM 731 O O . SER A 1 95 ? 4.226 9.231 30.427 1.00 44.69 95 SER A O 1
ATOM 733 N N . GLN A 1 96 ? 4.870 11.364 30.612 1.00 36.28 96 GLN A N 1
ATOM 734 C CA . GLN A 1 96 ? 6.167 11.208 31.267 1.00 36.28 96 GLN A CA 1
ATOM 735 C C . GLN A 1 96 ? 6.161 12.235 32.398 1.00 36.28 96 GLN A C 1
ATOM 737 O O . GLN A 1 96 ? 6.372 13.421 32.166 1.00 36.28 96 GLN A O 1
ATOM 742 N N . GLY A 1 97 ? 5.776 11.789 33.591 1.00 43.56 97 GLY A N 1
ATOM 743 C CA . GLY A 1 97 ? 6.205 12.454 34.807 1.00 43.56 97 GLY A CA 1
ATOM 744 C C . GLY A 1 97 ? 7.621 11.986 35.108 1.00 43.56 97 GLY A C 1
ATOM 745 O O . GLY A 1 97 ? 7.852 10.782 35.201 1.00 43.56 97 GLY A O 1
ATOM 746 N N . SER A 1 98 ? 8.543 12.930 35.225 1.00 38.69 98 SER A N 1
ATOM 747 C CA . SER A 1 98 ? 9.383 13.076 36.409 1.00 38.69 98 SER A CA 1
ATOM 748 C C . SER A 1 98 ? 9.956 14.482 36.454 1.00 38.69 98 SER A C 1
ATOM 750 O O . SER A 1 98 ? 10.108 15.089 35.371 1.00 38.69 98 SER A O 1
#

Sequence (98 aa):
MPSKLAPSLWRSLPRHQPEIGQLIRDLRHCAGCTQAQFAGILGVSFSTLNRWENGHMQPSPLAVRQVESVLADLRQSPDLAVQSGNKALLKKHGSQGS

Secondary structure (DSSP, 8-state):
----S-TTGGGG---STTHHHHHHHHHHHHTT--HHHHHHHTTS-HHHHHHHHTTSSPPPHHHHHHHHHHHHHHHH-GGGGS----TTSTTSSS----

pLDDT: mean 75.29, std 21.72, range [34.88, 97.56]

Foldseek 3Di:
DPPDDDPVPVVDQDQAPPRNLCVLVVVCVLLVHDLCRSCVQLVHHSVVNVCNVVRNDGDDPVSVVSVVVVVVVCVVDVPSNPPPPPPDPVPPPPDPDD